Protein AF-A0A936ZNV5-F1 (afdb_monomer_lite)

Organism: NCBI:txid2801330

Structure (mmCIF, N/CA/C/O backbone):
data_AF-A0A936ZNV5-F1
#
_entry.id   AF-A0A936ZNV5-F1
#
loop_
_atom_site.group_PDB
_atom_site.id
_atom_site.type_symbol
_atom_site.label_atom_id
_atom_site.label_alt_id
_atom_site.label_comp_id
_atom_site.label_asym_id
_atom_site.label_entity_id
_atom_site.label_seq_id
_atom_site.pdbx_PDB_ins_code
_atom_site.Cartn_x
_atom_site.Cartn_y
_atom_site.Cartn_z
_atom_site.occupancy
_atom_site.B_iso_or_equiv
_atom_site.auth_seq_id
_atom_site.auth_comp_id
_atom_site.auth_asym_id
_atom_site.auth_atom_id
_atom_site.pdbx_PDB_model_num
ATOM 1 N N . MET A 1 1 ? -2.018 -27.686 13.053 1.00 43.66 1 MET A N 1
ATOM 2 C CA . MET A 1 1 ? -2.885 -26.519 13.321 1.00 43.66 1 MET A CA 1
ATOM 3 C C . MET A 1 1 ? -2.153 -25.603 14.293 1.00 43.66 1 MET A C 1
ATOM 5 O O . MET A 1 1 ? -2.149 -25.892 15.476 1.00 43.66 1 MET A O 1
ATOM 9 N N . ASN A 1 2 ? -1.473 -24.556 13.817 1.00 45.28 2 ASN A N 1
ATOM 10 C CA . ASN A 1 2 ? -0.910 -23.528 14.703 1.00 45.28 2 ASN A CA 1
ATOM 11 C C . ASN A 1 2 ? -1.953 -22.411 14.837 1.00 45.28 2 ASN A C 1
ATOM 13 O O . ASN A 1 2 ? -1.963 -21.468 14.057 1.00 45.28 2 ASN A O 1
ATOM 17 N N . GLY A 1 3 ? -2.899 -22.605 15.759 1.00 59.25 3 GLY A N 1
ATOM 18 C CA . GLY A 1 3 ? -4.104 -21.786 15.942 1.00 59.25 3 GLY A CA 1
ATOM 19 C C . GLY A 1 3 ? -4.079 -20.913 17.198 1.00 59.25 3 GLY A C 1
ATOM 20 O O . GLY A 1 3 ? -5.111 -20.747 17.832 1.00 59.25 3 GLY A O 1
ATOM 21 N N . ASN A 1 4 ? -2.916 -20.375 17.576 1.00 85.69 4 ASN A N 1
ATOM 22 C CA . ASN A 1 4 ? -2.765 -19.544 18.784 1.00 85.69 4 ASN A CA 1
ATOM 23 C C . ASN A 1 4 ? -3.026 -18.047 18.533 1.00 85.69 4 ASN A C 1
ATOM 25 O O . ASN A 1 4 ? -2.704 -17.209 19.372 1.00 85.69 4 ASN A O 1
ATOM 29 N N . SER A 1 5 ? -3.554 -17.689 17.364 1.00 88.69 5 SER A N 1
ATOM 30 C CA . SER A 1 5 ? -3.789 -16.299 16.973 1.00 88.69 5 SER A CA 1
ATOM 31 C C . SER A 1 5 ? -5.235 -15.884 17.243 1.00 88.69 5 SER A C 1
ATOM 33 O O . SER A 1 5 ? -6.167 -16.644 16.987 1.00 88.69 5 SER A O 1
ATOM 35 N N . GLN A 1 6 ? -5.423 -14.655 17.728 1.00 92.12 6 GLN A N 1
ATOM 36 C CA . GLN A 1 6 ? -6.736 -14.030 17.897 1.00 92.12 6 GLN A CA 1
ATOM 37 C C . GLN A 1 6 ? -7.142 -13.287 16.617 1.00 92.12 6 GLN A C 1
ATOM 39 O O . GLN A 1 6 ? -6.292 -12.718 15.932 1.00 92.12 6 GLN A O 1
ATOM 44 N N . ALA A 1 7 ? -8.440 -13.263 16.308 1.00 93.12 7 ALA A N 1
ATOM 45 C CA . ALA A 1 7 ? -8.986 -12.554 15.155 1.00 93.12 7 ALA A CA 1
ATOM 46 C C . ALA A 1 7 ? -10.203 -11.704 15.544 1.00 93.12 7 ALA A C 1
ATOM 48 O O . ALA A 1 7 ? -10.968 -12.073 16.436 1.00 93.12 7 ALA A O 1
ATOM 49 N N . VAL A 1 8 ? -10.396 -10.587 14.837 1.00 94.12 8 VAL A N 1
ATOM 50 C CA . VAL A 1 8 ? -11.561 -9.698 14.965 1.00 94.12 8 VAL A CA 1
ATOM 51 C C . VAL A 1 8 ? -12.272 -9.635 13.616 1.00 94.12 8 VAL A C 1
ATOM 53 O O . VAL A 1 8 ? -11.635 -9.454 12.578 1.00 94.12 8 VAL A O 1
ATOM 56 N N . ARG A 1 9 ? -13.598 -9.802 13.614 1.00 95.31 9 ARG A N 1
ATOM 57 C CA . ARG A 1 9 ? -14.411 -9.688 12.398 1.00 95.31 9 ARG A CA 1
ATOM 58 C C . ARG A 1 9 ? -14.591 -8.213 12.045 1.00 95.31 9 ARG A C 1
ATOM 60 O O . ARG A 1 9 ? -15.097 -7.456 12.863 1.00 95.31 9 ARG A O 1
ATOM 67 N N . ILE A 1 10 ? -14.219 -7.838 10.822 1.00 95.12 10 ILE A N 1
ATOM 68 C CA . ILE A 1 10 ? -14.414 -6.483 10.293 1.00 95.12 10 ILE A CA 1
ATOM 69 C C . ILE A 1 10 ? -15.781 -6.426 9.585 1.00 95.12 10 ILE A C 1
ATOM 71 O O . ILE A 1 10 ? -15.996 -7.209 8.650 1.00 95.12 10 ILE A O 1
ATOM 75 N N . PRO A 1 11 ? -16.716 -5.561 10.024 1.00 97.75 11 PRO A N 1
ATOM 76 C CA . PRO A 1 11 ? -17.981 -5.329 9.327 1.00 97.75 11 PRO A CA 1
ATOM 77 C C . PRO A 1 11 ? -17.779 -4.846 7.886 1.00 97.75 11 PRO A C 1
ATOM 79 O O . PRO A 1 11 ? -16.733 -4.300 7.536 1.00 97.75 11 PRO A O 1
ATOM 82 N N . SER A 1 12 ? -18.782 -5.049 7.034 1.00 97.12 12 SER A N 1
ATOM 83 C CA . SER A 1 12 ? -18.701 -4.735 5.600 1.00 97.12 12 SER A CA 1
ATOM 84 C C . SER A 1 12 ? -18.365 -3.274 5.310 1.00 97.12 12 SER A C 1
ATOM 86 O O . SER A 1 12 ? -17.572 -2.994 4.418 1.00 97.12 12 SER A O 1
ATOM 88 N N . GLU A 1 13 ? -18.934 -2.363 6.088 1.00 97.69 13 GLU A N 1
ATOM 89 C CA . GLU A 1 13 ? -18.767 -0.916 6.000 1.00 97.69 13 GLU A CA 1
ATOM 90 C C . GLU A 1 13 ? -17.344 -0.449 6.354 1.00 97.69 13 GLU A C 1
ATOM 92 O O . GLU A 1 13 ? -16.956 0.653 5.980 1.00 97.69 13 GLU A O 1
ATOM 97 N N . PHE A 1 14 ? -16.544 -1.300 7.009 1.00 95.94 14 PHE A N 1
ATOM 98 C CA . PHE A 1 14 ? -15.142 -1.040 7.359 1.00 95.94 14 PHE A CA 1
ATOM 99 C C . PHE A 1 14 ? -14.157 -1.914 6.571 1.00 95.94 14 PHE A C 1
ATOM 101 O O . PHE A 1 14 ? -12.986 -2.028 6.940 1.00 95.94 14 PHE A O 1
ATOM 108 N N . ARG A 1 15 ? -14.615 -2.583 5.505 1.00 94.44 15 ARG A N 1
ATOM 109 C CA . ARG A 1 15 ? -13.763 -3.466 4.705 1.00 94.44 15 ARG A CA 1
ATOM 110 C C . ARG A 1 15 ? -12.611 -2.674 4.075 1.00 94.44 15 ARG A C 1
ATOM 112 O O . ARG A 1 15 ? -12.821 -1.638 3.454 1.00 94.44 15 ARG A O 1
ATOM 119 N N . LEU A 1 16 ? -11.398 -3.201 4.217 1.00 92.62 16 LEU A N 1
ATOM 120 C CA . LEU A 1 16 ? -10.183 -2.633 3.636 1.00 92.62 16 LEU A CA 1
ATOM 121 C C . LEU A 1 16 ? -9.889 -3.298 2.287 1.00 92.62 16 LEU A C 1
ATOM 123 O O . LEU A 1 16 ? -10.000 -4.518 2.170 1.00 92.62 16 LEU A O 1
ATOM 127 N N . ASP A 1 17 ? -9.478 -2.510 1.294 1.00 90.06 17 ASP A N 1
ATOM 128 C CA . ASP A 1 17 ? -9.043 -3.000 -0.024 1.00 90.06 17 ASP A CA 1
ATOM 129 C C . ASP A 1 17 ? -7.543 -3.347 -0.021 1.00 90.06 17 ASP A C 1
ATOM 131 O O . ASP A 1 17 ? -6.723 -2.777 -0.737 1.00 90.06 17 ASP A O 1
ATOM 135 N N . THR A 1 18 ? -7.148 -4.209 0.914 1.00 89.25 18 THR A N 1
ATOM 136 C CA . THR A 1 18 ? -5.784 -4.738 1.033 1.00 89.25 18 THR A CA 1
ATOM 137 C C . THR A 1 18 ? -5.800 -6.021 1.857 1.00 89.25 18 THR A C 1
ATOM 139 O O . THR A 1 18 ? -6.678 -6.232 2.695 1.00 89.25 18 THR A O 1
ATOM 142 N N . ASP A 1 19 ? -4.810 -6.877 1.637 1.00 90.81 19 ASP A N 1
ATOM 143 C CA . ASP A 1 19 ? -4.564 -8.093 2.409 1.00 90.81 19 ASP A CA 1
ATOM 144 C C . ASP A 1 19 ? -3.679 -7.845 3.644 1.00 90.81 19 ASP A C 1
ATOM 146 O O . ASP A 1 19 ? -3.590 -8.698 4.532 1.00 90.81 19 ASP A O 1
ATOM 150 N N . ARG A 1 20 ? -3.025 -6.676 3.728 1.00 91.75 20 ARG A N 1
ATOM 151 C CA . ARG A 1 20 ? -2.074 -6.340 4.793 1.00 91.75 20 ARG A CA 1
ATOM 152 C C . ARG A 1 20 ? -2.364 -4.988 5.423 1.00 91.75 20 ARG A C 1
ATOM 154 O O . ARG A 1 20 ? -2.655 -3.993 4.766 1.00 91.75 20 ARG A O 1
ATOM 161 N N . VAL A 1 21 ? -2.174 -4.932 6.735 1.00 94.31 21 VAL A N 1
ATOM 162 C CA . VAL A 1 21 ? -2.333 -3.717 7.535 1.00 94.31 21 VAL A CA 1
ATOM 163 C C . VAL A 1 21 ? -1.137 -3.524 8.450 1.00 94.31 21 VAL A C 1
ATOM 165 O O . VAL A 1 21 ? -0.508 -4.486 8.896 1.00 94.31 21 VAL A O 1
ATOM 168 N N . ARG A 1 22 ? -0.839 -2.267 8.762 1.00 95.38 22 ARG A N 1
ATOM 169 C CA . ARG A 1 22 ? -0.040 -1.912 9.927 1.00 95.38 22 ARG A CA 1
ATOM 170 C C . ARG A 1 22 ? -0.976 -1.826 11.123 1.00 95.38 22 ARG A C 1
ATOM 172 O O . ARG A 1 22 ? -2.012 -1.171 11.044 1.00 95.38 22 ARG A O 1
ATOM 179 N N . ILE A 1 23 ? -0.588 -2.475 12.214 1.00 96.56 23 ILE A N 1
ATOM 180 C CA . ILE A 1 23 ? -1.292 -2.413 13.492 1.00 96.56 23 ILE A CA 1
ATOM 181 C C . ILE A 1 23 ? -0.433 -1.589 14.444 1.00 96.56 23 ILE A C 1
ATOM 183 O O . ILE A 1 23 ? 0.742 -1.901 14.638 1.00 96.56 23 ILE A O 1
ATOM 187 N N . SER A 1 24 ? -1.007 -0.545 15.030 1.00 97.88 24 SER A N 1
ATOM 188 C CA . SER A 1 24 ? -0.383 0.228 16.104 1.00 97.88 24 SER A CA 1
ATOM 189 C C . SER A 1 24 ? -1.349 0.392 17.271 1.00 97.88 24 SER A C 1
ATOM 191 O O . SER A 1 24 ? -2.550 0.155 17.138 1.00 97.88 24 SER A O 1
ATOM 193 N N . ARG A 1 25 ? -0.813 0.771 18.432 1.00 98.19 25 ARG A N 1
ATOM 194 C CA . ARG A 1 25 ? -1.610 1.180 19.587 1.00 98.19 25 ARG A CA 1
ATOM 195 C C . ARG A 1 25 ? -1.477 2.692 19.758 1.00 98.19 25 ARG A C 1
ATOM 197 O O . ARG A 1 25 ? -0.350 3.184 19.728 1.00 98.19 25 ARG A O 1
ATOM 204 N N . ASN A 1 26 ? -2.590 3.413 19.879 1.00 97.50 26 ASN A N 1
ATOM 205 C CA . ASN A 1 26 ? -2.566 4.856 20.156 1.00 97.50 26 ASN A CA 1
ATOM 206 C C . ASN A 1 26 ? -2.356 5.131 21.661 1.00 97.50 26 ASN A C 1
ATOM 208 O O . ASN A 1 26 ? -2.255 4.205 22.468 1.00 97.50 26 ASN A O 1
ATOM 212 N N . GLU A 1 27 ? -2.298 6.409 22.040 1.00 97.88 27 GLU A N 1
ATOM 213 C CA . GLU A 1 27 ? -2.118 6.841 23.435 1.00 97.88 27 GLU A CA 1
ATOM 214 C C . GLU A 1 27 ? -3.272 6.407 24.351 1.00 97.88 27 GLU A C 1
ATOM 216 O O . GLU A 1 27 ? -3.054 6.132 25.528 1.00 97.88 27 GLU A O 1
ATOM 221 N N . GLN A 1 28 ? -4.490 6.294 23.811 1.00 97.75 28 GLN A N 1
ATOM 222 C CA . GLN A 1 28 ? -5.668 5.813 24.537 1.00 97.75 28 GLN A CA 1
ATOM 223 C C . GLN A 1 28 ? -5.687 4.286 24.712 1.00 97.75 28 GLN A C 1
ATOM 225 O O . GLN A 1 28 ? -6.485 3.758 25.484 1.00 97.75 28 GLN A O 1
ATOM 230 N N . GLY A 1 29 ? -4.796 3.565 24.028 1.00 97.19 29 GLY A N 1
ATOM 231 C CA . GLY A 1 29 ? -4.724 2.113 24.071 1.00 97.19 29 GLY A CA 1
ATOM 232 C C . GLY A 1 29 ? -5.531 1.401 22.984 1.00 97.19 29 GLY A C 1
ATOM 233 O O . GLY A 1 29 ? -5.527 0.169 22.973 1.00 97.19 29 GLY A O 1
ATOM 234 N N . ASP A 1 30 ? -6.163 2.109 22.052 1.00 97.81 30 ASP A N 1
ATOM 235 C CA . ASP A 1 30 ? -6.908 1.505 20.947 1.00 97.81 30 ASP A CA 1
ATOM 236 C C . ASP A 1 30 ? -5.970 0.887 19.911 1.00 97.81 30 ASP A C 1
ATOM 238 O O . ASP A 1 30 ? -4.859 1.371 19.681 1.00 97.81 30 ASP A O 1
ATOM 242 N N . LEU A 1 31 ? -6.441 -0.164 19.237 1.00 97.31 31 LEU A N 1
ATOM 243 C CA . LEU A 1 31 ? -5.760 -0.716 18.070 1.00 97.31 31 LEU A CA 1
ATOM 244 C C . LEU A 1 31 ? -6.160 0.062 16.818 1.00 97.31 31 LEU A C 1
ATOM 246 O O . LEU A 1 31 ? -7.321 0.056 16.414 1.00 97.31 31 LEU A O 1
ATOM 250 N N . VAL A 1 32 ? -5.177 0.684 16.174 1.00 96.62 32 VAL A N 1
ATOM 251 C CA . VAL A 1 32 ? -5.349 1.393 14.908 1.00 96.62 32 VAL A CA 1
ATOM 252 C C . VAL A 1 32 ? -4.875 0.490 13.775 1.00 96.62 32 VAL A C 1
ATOM 254 O O . VAL A 1 32 ? -3.730 0.033 13.762 1.00 96.62 32 VAL A O 1
ATOM 257 N N . LEU A 1 33 ? -5.768 0.237 12.819 1.00 96.12 33 LEU A N 1
ATOM 258 C CA . LEU A 1 33 ? -5.480 -0.515 11.602 1.00 96.12 33 LEU A CA 1
ATOM 259 C C . LEU A 1 33 ? -5.293 0.465 10.446 1.00 96.12 33 LEU A C 1
ATOM 261 O O . LEU A 1 33 ? -6.225 1.168 10.063 1.00 96.12 33 LEU A O 1
ATOM 265 N N . GLN A 1 34 ? -4.090 0.508 9.881 1.00 94.44 34 GLN A N 1
ATOM 266 C CA . GLN A 1 34 ? -3.781 1.325 8.708 1.00 94.44 34 GLN A CA 1
ATOM 267 C C . GLN A 1 34 ? -3.533 0.409 7.502 1.00 94.44 34 GLN A C 1
ATOM 269 O O . GLN A 1 34 ? -2.629 -0.430 7.574 1.00 94.44 34 GLN A O 1
ATOM 274 N N . PRO A 1 35 ? -4.290 0.546 6.397 1.00 92.94 35 PRO A N 1
ATOM 275 C CA . PRO A 1 35 ? -4.049 -0.211 5.173 1.00 92.94 35 PRO A CA 1
ATOM 276 C C . PRO A 1 35 ? -2.616 -0.031 4.686 1.00 92.94 35 PRO A C 1
ATOM 278 O O . PRO A 1 35 ? -2.140 1.094 4.530 1.00 92.94 35 PRO A O 1
ATOM 281 N N . LEU A 1 36 ? -1.929 -1.139 4.417 1.00 88.62 36 LEU A N 1
ATOM 282 C CA . LEU A 1 36 ? -0.717 -1.087 3.618 1.00 88.62 36 LEU A CA 1
ATOM 283 C C . LEU A 1 36 ? -1.164 -1.182 2.169 1.00 88.62 36 LEU A C 1
ATOM 285 O O . LEU A 1 36 ? -1.533 -2.257 1.697 1.00 88.62 36 LEU A O 1
ATOM 289 N N . SER A 1 37 ? -1.165 -0.050 1.469 1.00 75.31 37 SER A N 1
ATOM 290 C CA . SER A 1 37 ? -1.289 -0.091 0.022 1.00 75.31 37 SER A CA 1
ATOM 291 C C . SER A 1 37 ? -0.085 -0.856 -0.512 1.00 75.31 37 SER A C 1
ATOM 293 O O . SER A 1 37 ? 1.071 -0.519 -0.236 1.00 75.31 37 SER A O 1
ATOM 295 N N . THR A 1 38 ? -0.337 -1.911 -1.285 1.00 69.00 38 THR A N 1
ATOM 296 C CA . THR A 1 38 ? 0.695 -2.408 -2.182 1.00 69.00 38 THR A CA 1
ATOM 297 C C . THR A 1 38 ? 1.002 -1.235 -3.094 1.00 69.00 38 THR A C 1
ATOM 299 O O . THR A 1 38 ? 0.179 -0.867 -3.933 1.00 69.00 38 THR A O 1
ATOM 302 N N . SER A 1 39 ? 2.148 -0.583 -2.899 1.00 71.00 39 SER A N 1
ATOM 303 C CA . SER A 1 39 ? 2.605 0.433 -3.838 1.00 71.00 39 SER A CA 1
ATOM 304 C C . SER A 1 39 ? 2.995 -0.298 -5.115 1.00 71.00 39 SER A C 1
ATOM 306 O O . SER A 1 39 ? 4.162 -0.585 -5.358 1.00 71.00 39 SER A O 1
ATOM 308 N N . ARG A 1 40 ? 1.989 -0.687 -5.907 1.00 68.50 40 ARG A N 1
ATOM 309 C CA . ARG A 1 40 ? 2.154 -1.419 -7.161 1.00 68.50 40 ARG A CA 1
ATOM 310 C C . ARG A 1 40 ? 3.074 -0.641 -8.090 1.00 68.50 40 ARG A C 1
ATOM 312 O O . ARG A 1 40 ? 3.901 -1.249 -8.752 1.00 68.50 40 ARG A O 1
ATOM 319 N N . GLY A 1 41 ? 2.977 0.691 -8.059 1.00 78.69 41 GLY A N 1
ATOM 320 C CA . GLY A 1 41 ? 3.914 1.591 -8.721 1.00 78.69 41 GLY A CA 1
ATOM 321 C C . GLY A 1 41 ? 5.349 1.394 -8.238 1.00 78.69 41 GLY A C 1
ATOM 322 O O . GLY A 1 41 ? 6.217 1.127 -9.056 1.00 78.69 41 GLY A O 1
ATOM 323 N N . ALA A 1 42 ? 5.612 1.436 -6.928 1.00 80.38 42 ALA A N 1
ATOM 324 C CA . ALA A 1 42 ? 6.970 1.223 -6.419 1.00 80.38 42 ALA A CA 1
ATOM 325 C C . ALA A 1 42 ? 7.488 -0.199 -6.684 1.00 80.38 42 ALA A C 1
ATOM 327 O O . ALA A 1 42 ? 8.645 -0.360 -7.050 1.00 80.38 42 ALA A O 1
ATOM 328 N N . ALA A 1 43 ? 6.644 -1.226 -6.553 1.00 80.06 43 ALA A N 1
ATOM 329 C CA . ALA A 1 43 ? 7.018 -2.608 -6.851 1.00 80.06 43 ALA A CA 1
ATOM 330 C C . ALA A 1 43 ? 7.351 -2.805 -8.339 1.00 80.06 43 ALA A C 1
ATOM 332 O O . ALA A 1 43 ? 8.339 -3.458 -8.667 1.00 80.06 43 ALA A O 1
ATOM 333 N N . LEU A 1 44 ? 6.565 -2.200 -9.236 1.00 84.62 44 LEU A N 1
ATOM 334 C CA . LEU A 1 44 ? 6.830 -2.198 -10.673 1.00 84.62 44 LEU A CA 1
ATOM 335 C C . LEU A 1 44 ? 8.125 -1.448 -10.997 1.00 84.62 44 LEU A C 1
ATOM 337 O O . LEU A 1 44 ? 8.969 -1.978 -11.711 1.00 84.62 44 LEU A O 1
ATOM 341 N N . LEU A 1 45 ? 8.307 -0.245 -10.447 1.00 86.56 45 LEU A N 1
ATOM 342 C CA . LEU A 1 45 ? 9.520 0.551 -10.649 1.00 86.56 45 LEU A CA 1
ATOM 343 C C . LEU A 1 45 ? 10.764 -0.177 -10.128 1.00 86.56 45 LEU A C 1
ATOM 345 O O . LEU A 1 45 ? 11.794 -0.160 -10.791 1.00 86.56 45 LEU A O 1
ATOM 349 N N . GLN A 1 46 ? 10.664 -0.875 -8.995 1.00 86.44 46 GLN A N 1
ATOM 350 C CA . GLN A 1 46 ? 11.751 -1.697 -8.468 1.00 86.44 46 GLN A CA 1
ATOM 351 C C . GLN A 1 46 ? 12.070 -2.880 -9.390 1.00 86.44 46 GLN A C 1
ATOM 353 O O . GLN A 1 46 ? 13.240 -3.171 -9.626 1.00 86.44 46 GLN A O 1
ATOM 358 N N . ALA A 1 47 ? 11.051 -3.554 -9.930 1.00 85.38 47 ALA A N 1
ATOM 359 C CA . ALA A 1 47 ? 11.250 -4.641 -10.886 1.00 85.38 47 ALA A CA 1
ATOM 360 C C . ALA A 1 47 ? 11.933 -4.148 -12.174 1.00 85.38 47 ALA A C 1
ATOM 362 O O . ALA A 1 47 ? 12.874 -4.783 -12.644 1.00 85.38 47 ALA A O 1
ATOM 363 N N . LEU A 1 48 ? 11.519 -2.988 -12.695 1.00 86.56 48 LEU A N 1
ATOM 364 C CA . LEU A 1 48 ? 12.150 -2.347 -13.854 1.00 86.56 48 LEU A CA 1
ATOM 365 C C . LEU A 1 48 ? 13.594 -1.911 -13.559 1.00 86.56 48 LEU A C 1
ATOM 367 O O . LEU A 1 48 ? 14.475 -2.124 -14.386 1.00 86.56 48 LEU A O 1
ATOM 371 N N . ALA A 1 49 ? 13.865 -1.362 -12.371 1.00 85.19 49 ALA A N 1
ATOM 372 C CA . ALA A 1 49 ? 15.221 -1.000 -11.958 1.00 85.19 49 ALA A CA 1
ATOM 373 C C . ALA A 1 49 ? 16.142 -2.229 -11.872 1.00 85.19 49 ALA A C 1
ATOM 375 O O . ALA A 1 49 ? 17.293 -2.169 -12.295 1.00 85.19 49 ALA A O 1
ATOM 376 N N . ASN A 1 50 ? 15.624 -3.355 -11.374 1.00 84.75 50 ASN A N 1
ATOM 377 C CA . ASN A 1 50 ? 16.371 -4.609 -11.309 1.00 84.75 50 ASN A CA 1
ATOM 378 C C . ASN A 1 50 ? 16.638 -5.193 -12.704 1.00 84.75 50 ASN A C 1
ATOM 380 O O . ASN A 1 50 ? 17.705 -5.757 -12.925 1.00 84.75 50 ASN A O 1
ATOM 384 N N . LEU A 1 51 ? 15.710 -5.048 -13.656 1.00 81.25 51 LEU A N 1
ATOM 385 C CA . LEU A 1 51 ? 15.953 -5.418 -15.056 1.00 81.25 51 LEU A CA 1
ATOM 386 C C . LEU A 1 51 ? 17.112 -4.595 -15.642 1.00 81.25 51 LEU A C 1
ATOM 388 O O . LEU A 1 51 ? 18.012 -5.160 -16.257 1.00 81.25 51 LEU A O 1
ATOM 392 N N . GLY A 1 52 ? 17.130 -3.291 -15.337 1.00 73.19 52 GLY A N 1
ATOM 393 C CA . GLY A 1 52 ? 18.198 -2.345 -15.674 1.00 73.19 52 GLY A CA 1
ATOM 394 C C . GLY A 1 52 ? 19.609 -2.806 -15.286 1.00 73.19 52 GLY A C 1
ATOM 395 O O . GLY A 1 52 ? 20.581 -2.500 -15.969 1.00 73.19 52 GLY A O 1
ATOM 396 N N . THR A 1 53 ? 19.729 -3.548 -14.184 1.00 74.06 53 THR A N 1
ATOM 397 C CA . THR A 1 53 ? 21.014 -4.020 -13.647 1.00 74.06 53 THR A CA 1
ATOM 398 C C . THR A 1 53 ? 21.308 -5.488 -13.943 1.00 74.06 53 THR A C 1
ATOM 400 O O . THR A 1 53 ? 22.465 -5.894 -13.861 1.00 74.06 53 THR A O 1
ATOM 403 N N . SER A 1 54 ? 20.288 -6.286 -14.270 1.00 75.75 54 SER A N 1
ATOM 404 C CA . SER A 1 54 ? 20.410 -7.746 -14.382 1.00 75.75 54 SER A CA 1
ATOM 405 C C . SER A 1 54 ? 20.558 -8.243 -15.819 1.00 75.75 54 SER A C 1
ATOM 407 O O . SER A 1 54 ? 21.077 -9.340 -16.007 1.00 75.75 54 SER A O 1
ATOM 409 N N . ASP A 1 55 ? 20.125 -7.471 -16.822 1.00 84.00 55 ASP A N 1
ATOM 410 C CA . ASP A 1 55 ? 20.165 -7.903 -18.224 1.00 84.00 55 ASP A CA 1
ATOM 411 C C . ASP A 1 55 ? 20.525 -6.759 -19.183 1.00 84.00 55 ASP A C 1
ATOM 413 O O . ASP A 1 55 ? 19.689 -6.176 -19.874 1.00 84.00 55 ASP A O 1
ATOM 417 N N .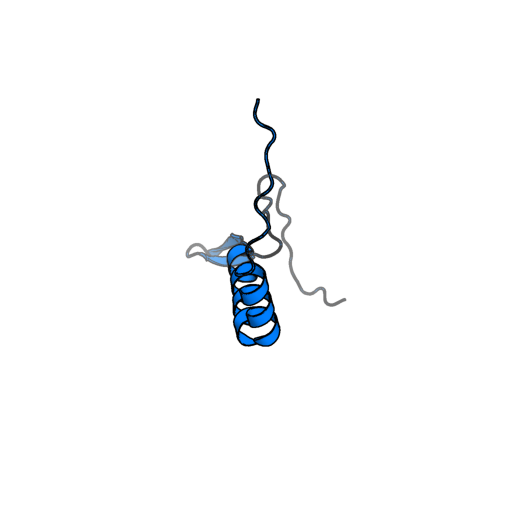 ALA A 1 56 ? 21.816 -6.426 -19.219 1.00 84.44 56 ALA A N 1
ATOM 418 C CA . ALA A 1 56 ? 22.339 -5.388 -20.103 1.00 84.44 56 ALA A CA 1
ATOM 419 C C . ALA A 1 56 ? 22.190 -5.735 -21.597 1.00 84.44 56 ALA A C 1
ATOM 421 O O . ALA A 1 56 ? 22.073 -4.831 -22.423 1.00 84.44 56 ALA A O 1
ATOM 422 N N . ALA A 1 57 ? 22.179 -7.025 -21.952 1.00 88.38 57 ALA A N 1
ATOM 423 C CA . ALA A 1 57 ? 22.027 -7.464 -23.338 1.00 88.38 57 ALA A CA 1
ATOM 424 C C . ALA A 1 57 ? 20.599 -7.219 -23.841 1.00 88.38 57 ALA A C 1
ATOM 426 O O . ALA A 1 57 ? 20.414 -6.722 -24.951 1.00 88.38 57 ALA A O 1
ATOM 427 N N . PHE A 1 58 ? 19.597 -7.502 -23.004 1.00 85.81 58 PHE A N 1
ATOM 428 C CA . PHE A 1 58 ? 18.204 -7.179 -23.293 1.00 85.81 58 PHE A CA 1
ATOM 429 C C . PHE A 1 58 ? 17.987 -5.673 -23.487 1.00 85.81 58 PHE A C 1
ATOM 431 O O . PHE A 1 58 ? 17.312 -5.270 -24.431 1.00 85.81 58 PHE A O 1
ATOM 438 N N . LEU A 1 59 ? 18.583 -4.836 -22.630 1.00 88.06 59 LEU A N 1
ATOM 439 C CA . LEU A 1 59 ? 18.460 -3.378 -22.744 1.00 88.06 59 LEU A CA 1
ATOM 440 C C . LEU A 1 59 ? 19.076 -2.851 -24.042 1.00 88.06 59 LEU A C 1
ATOM 442 O O . LEU A 1 59 ? 18.436 -2.061 -24.727 1.00 88.06 59 LEU A O 1
ATOM 446 N N . ALA A 1 60 ? 20.269 -3.327 -24.407 1.00 88.88 60 ALA A N 1
ATOM 447 C CA . ALA A 1 60 ? 20.930 -2.926 -25.646 1.00 88.88 60 ALA A CA 1
ATOM 448 C C . ALA A 1 60 ? 20.106 -3.306 -26.889 1.00 88.88 60 ALA A C 1
ATOM 450 O O . ALA A 1 60 ? 19.937 -2.488 -27.788 1.00 88.88 60 ALA A O 1
ATOM 451 N N . ALA A 1 61 ? 19.538 -4.517 -26.914 1.00 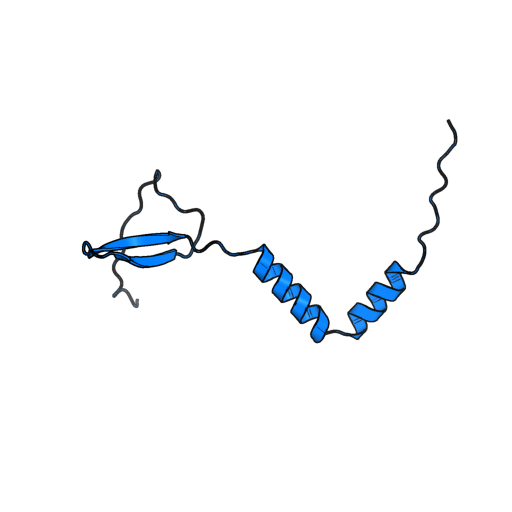90.00 61 ALA A N 1
ATOM 452 C CA . ALA A 1 61 ? 18.671 -4.956 -28.007 1.00 90.00 61 ALA A CA 1
ATOM 453 C C . ALA A 1 61 ? 17.375 -4.129 -28.096 1.00 90.00 61 ALA A C 1
ATOM 455 O O . ALA A 1 61 ? 16.908 -3.827 -29.191 1.00 90.00 61 ALA A O 1
ATOM 456 N N . LEU A 1 62 ? 16.800 -3.743 -26.952 1.00 87.81 62 LEU A N 1
ATOM 457 C CA . LEU A 1 62 ? 15.601 -2.906 -26.896 1.00 87.81 62 LEU A CA 1
ATOM 458 C C . LEU A 1 62 ? 15.870 -1.469 -27.372 1.00 87.81 62 LEU A C 1
ATOM 460 O O . LEU A 1 62 ? 15.023 -0.871 -28.032 1.00 87.81 62 LEU A O 1
ATOM 464 N N . GLU A 1 63 ? 17.028 -0.903 -27.028 1.00 89.38 63 GLU A N 1
ATOM 465 C CA . GLU A 1 63 ? 17.451 0.416 -27.513 1.00 89.38 63 GLU A CA 1
ATOM 466 C C . GLU A 1 63 ? 17.682 0.403 -29.027 1.00 89.38 63 GLU A C 1
ATOM 468 O O . GLU A 1 63 ? 17.174 1.281 -29.723 1.00 89.38 63 GLU A O 1
ATOM 473 N N . GLU A 1 64 ? 18.361 -0.625 -29.542 1.00 90.75 64 GLU A N 1
ATOM 474 C CA . GLU A 1 64 ? 18.590 -0.799 -30.978 1.00 90.75 64 GLU A CA 1
ATOM 475 C C . GLU A 1 64 ? 17.274 -0.953 -31.756 1.00 90.75 64 GLU A C 1
ATOM 477 O O . GLU A 1 64 ? 17.104 -0.310 -32.789 1.00 90.75 64 GLU A O 1
ATOM 482 N N . ASP A 1 65 ? 16.316 -1.737 -31.248 1.00 87.56 65 ASP A N 1
ATOM 483 C CA . ASP A 1 65 ? 14.977 -1.875 -31.842 1.00 87.56 65 ASP A CA 1
ATOM 484 C C . ASP A 1 65 ? 14.207 -0.545 -31.855 1.00 87.56 65 ASP A C 1
ATOM 486 O O . ASP A 1 65 ? 13.567 -0.199 -32.846 1.00 87.56 65 ASP A O 1
ATOM 490 N N . ARG A 1 66 ? 14.309 0.259 -30.788 1.00 85.00 66 ARG A N 1
ATOM 491 C CA . ARG A 1 66 ? 13.641 1.569 -30.720 1.00 85.00 66 ARG A CA 1
ATOM 492 C C . ARG A 1 66 ? 14.234 2.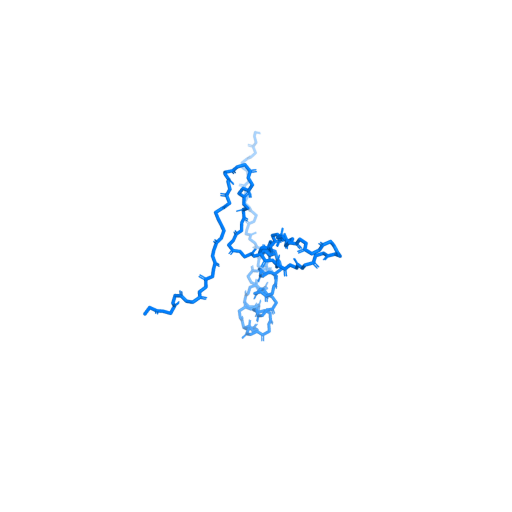583 -31.698 1.00 85.00 66 ARG A C 1
ATOM 494 O O . ARG A 1 66 ? 13.506 3.424 -32.227 1.00 85.00 66 ARG A O 1
ATOM 501 N N . ASP A 1 67 ? 15.547 2.545 -31.888 1.00 86.56 67 ASP A N 1
ATOM 502 C CA . ASP A 1 67 ? 16.255 3.456 -32.787 1.00 86.56 67 ASP A CA 1
ATOM 503 C C . ASP A 1 67 ? 16.092 3.049 -34.264 1.00 86.56 67 ASP A C 1
ATOM 505 O O . ASP A 1 67 ? 16.337 3.856 -35.168 1.00 86.56 67 ASP A O 1
ATOM 509 N N . GLN A 1 68 ? 15.590 1.838 -34.534 1.00 85.44 68 GLN A N 1
ATOM 510 C CA . GLN A 1 68 ? 15.092 1.476 -35.855 1.00 85.44 68 GLN A CA 1
ATOM 511 C C . GLN A 1 68 ? 13.799 2.243 -36.142 1.00 85.44 68 GLN A C 1
ATOM 513 O O . GLN A 1 68 ? 12.723 1.954 -35.620 1.00 85.44 68 GLN A O 1
ATOM 518 N N . ALA A 1 69 ? 13.902 3.244 -37.017 1.00 69.88 69 ALA A N 1
ATOM 519 C CA . ALA A 1 69 ? 12.739 3.947 -37.527 1.00 69.88 69 ALA A CA 1
ATOM 520 C C . ALA A 1 69 ? 11.780 2.940 -38.179 1.00 69.88 69 ALA A C 1
ATOM 522 O O . ALA A 1 69 ? 12.083 2.361 -39.226 1.00 69.88 69 ALA A O 1
ATOM 523 N N . LEU A 1 70 ? 10.607 2.751 -37.569 1.00 77.00 70 LEU A N 1
ATOM 524 C CA . LEU A 1 70 ? 9.519 2.034 -38.219 1.00 77.00 70 LEU A CA 1
ATOM 525 C C . LEU A 1 70 ? 9.188 2.760 -39.529 1.00 77.00 70 LEU A C 1
ATOM 527 O O . LEU A 1 70 ? 9.149 3.997 -39.545 1.00 77.00 70 LEU A O 1
ATOM 531 N N . PRO A 1 71 ? 8.959 2.024 -40.629 1.00 80.56 71 PRO A N 1
ATOM 532 C CA . PRO A 1 71 ? 8.593 2.646 -41.887 1.00 80.56 71 PRO A CA 1
ATOM 533 C C . PRO A 1 71 ? 7.359 3.516 -41.658 1.00 80.56 71 PRO A C 1
ATOM 535 O O . PRO A 1 71 ? 6.359 3.060 -41.095 1.00 80.56 71 PRO A O 1
ATOM 538 N N . VAL A 1 72 ? 7.450 4.785 -42.061 1.00 80.44 72 VAL A N 1
ATOM 539 C CA . VAL A 1 72 ? 6.316 5.706 -42.002 1.00 80.44 72 VAL A CA 1
ATOM 540 C C . VAL A 1 72 ? 5.184 5.066 -42.793 1.00 80.44 72 VAL A C 1
ATOM 542 O O . VAL A 1 72 ? 5.336 4.754 -43.973 1.00 80.44 72 VAL A O 1
ATOM 545 N N . GLN A 1 73 ? 4.064 4.822 -42.121 1.00 81.38 73 GLN A N 1
ATOM 546 C CA . GLN A 1 73 ? 2.896 4.263 -42.775 1.00 81.38 73 GLN A CA 1
ATOM 547 C C . GLN A 1 73 ? 2.316 5.324 -43.712 1.00 81.38 73 GLN A C 1
ATOM 549 O O . GLN A 1 73 ? 1.835 6.363 -43.253 1.00 81.38 73 GLN A O 1
ATOM 554 N N . GLU A 1 74 ? 2.361 5.053 -45.015 1.00 82.12 74 GLU A N 1
ATOM 555 C CA . GLU A 1 74 ? 1.674 5.859 -46.022 1.00 82.12 74 GLU A CA 1
ATOM 556 C C . GLU A 1 74 ? 0.181 5.920 -45.673 1.00 82.12 74 GLU A C 1
ATOM 558 O O . GLU A 1 74 ?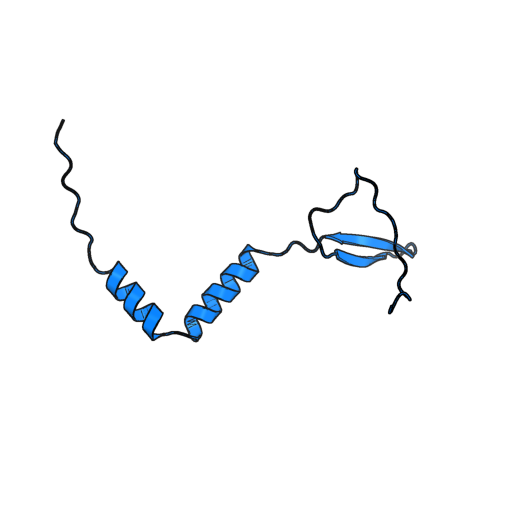 -0.472 4.894 -45.453 1.00 82.12 74 GLU A O 1
ATOM 563 N N . ARG A 1 75 ? -0.356 7.138 -45.563 1.00 83.62 75 ARG A N 1
ATOM 564 C CA . ARG A 1 75 ? -1.793 7.368 -45.401 1.00 83.62 75 ARG A 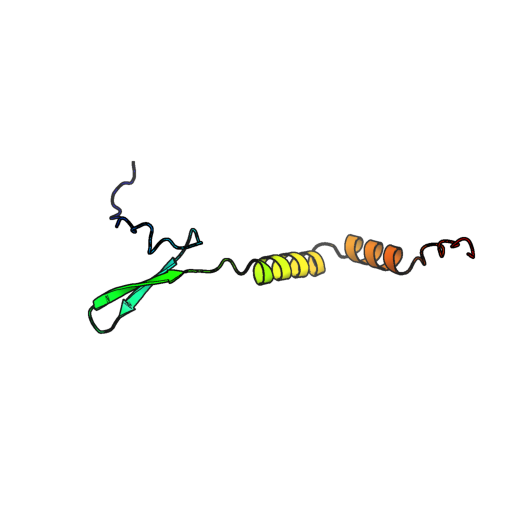CA 1
ATOM 565 C C . ARG A 1 75 ? -2.333 7.796 -46.753 1.00 83.62 75 ARG A C 1
ATOM 567 O O . ARG A 1 75 ? -1.849 8.784 -47.302 1.00 83.62 75 ARG A O 1
ATOM 574 N N . ASP A 1 76 ? -3.351 7.097 -47.245 1.00 80.12 76 ASP A N 1
ATOM 575 C CA . ASP A 1 76 ? -4.075 7.538 -48.435 1.00 80.12 76 ASP A CA 1
ATOM 576 C C . ASP A 1 76 ? -4.585 8.969 -48.214 1.00 80.12 76 ASP A C 1
ATOM 578 O O . ASP A 1 76 ? -5.172 9.292 -47.173 1.00 80.12 76 ASP A O 1
ATOM 582 N N . SER A 1 77 ? -4.299 9.845 -49.176 1.00 77.50 77 SER A N 1
ATOM 583 C CA . SER A 1 77 ? -4.815 11.213 -49.171 1.00 77.50 77 SER A CA 1
ATOM 584 C C . SER A 1 77 ? -6.318 11.184 -49.468 1.00 77.50 77 SER A C 1
ATOM 586 O O . SER A 1 77 ? -6.763 10.422 -50.325 1.00 77.50 77 SER A O 1
ATOM 588 N N . LEU A 1 78 ? -7.088 11.967 -48.700 1.00 70.94 78 LEU A N 1
ATOM 589 C CA . LEU A 1 78 ? -8.547 12.100 -48.829 1.00 70.94 78 LEU A CA 1
ATOM 590 C C . LEU A 1 78 ? -8.950 12.803 -50.128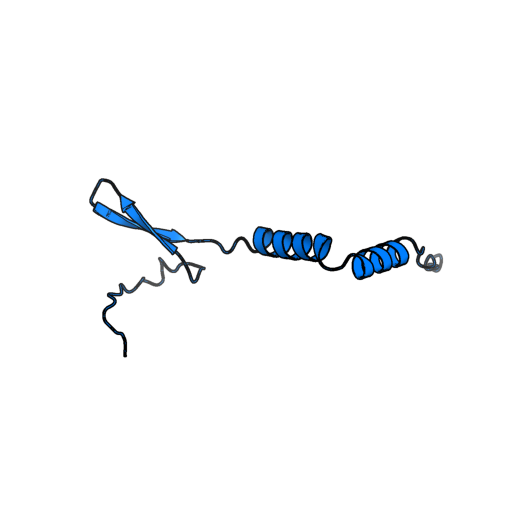 1.00 70.94 78 LEU A C 1
ATOM 592 O O . LEU A 1 78 ? -8.292 13.814 -50.465 1.00 70.94 78 LEU A O 1
#

Sequence (78 aa):
MNGNSQAVRIPSEFRLDTDRVRISRNEQGDLVLQPLSTSRGAALLQALANLGTSDAAFLAALEEDRDQALPVQERDSL

InterPro domains:
  IPR007159 SpoVT-AbrB domain [PF04014] (2-38)
  IPR007159 SpoVT-AbrB domain [PS51740] (1-38)
  IPR037914 SpoVT-AbrB domain superfamily [SSF89447] (2-52)

Radius of gyration: 24.98 Å; chains: 1; bounding box: 41×39×74 Å

Foldseek 3Di:
DPPPDDDDDDDPVRDDPAPDWDWDADPVRDTDTHDDPPCVVVVVVVVVVVCVVPCPPVVVVVVVVVVPDDPDDDDDDD

pLDDT: mean 85.88, std 10.89, range [43.66, 98.19]

Secondary structure (DSSP, 8-state):
--------PPPGGG--SSS-EEEEE-TTSPEEEEE----HHHHHHHHHHHHHHH-HHHHHHHHHHHHS-PPP-PPPP-